Protein AF-A0A2M7F4U0-F1 (afdb_monomer_lite)

Secondary structure (DSSP, 8-state):
--HHHHHHHHHHHHTTS-HHHHHHHHHHHHHTSPPS--GGGGGGGTT-S-HHHHHHHHHHHHHHSPPP-TT--

pLDDT: mean 90.93, std 9.51, range [51.91, 98.19]

Foldseek 3Di:
DPPVVVVVVVVVVLVPDDPVVVVVVVVVVVVPPDDDDDPVVCCVCVVVQDPVNVVVVVVCCVVPNDDDDPPPD

Structure (mmCIF, N/CA/C/O backbone):
data_AF-A0A2M7F4U0-F1
#
_entry.id   AF-A0A2M7F4U0-F1
#
l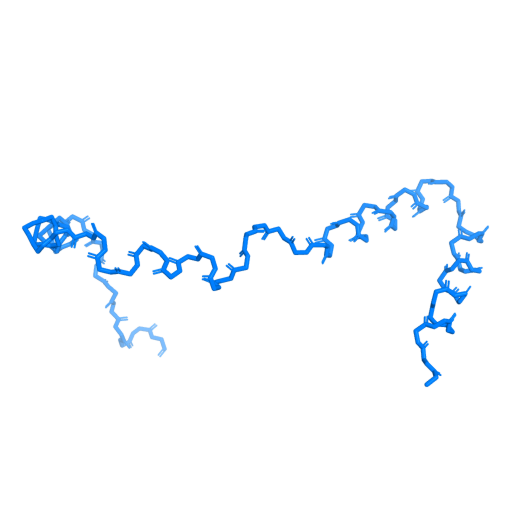oop_
_atom_site.group_PDB
_atom_site.id
_atom_site.type_symbol
_atom_site.label_atom_id
_atom_site.label_alt_id
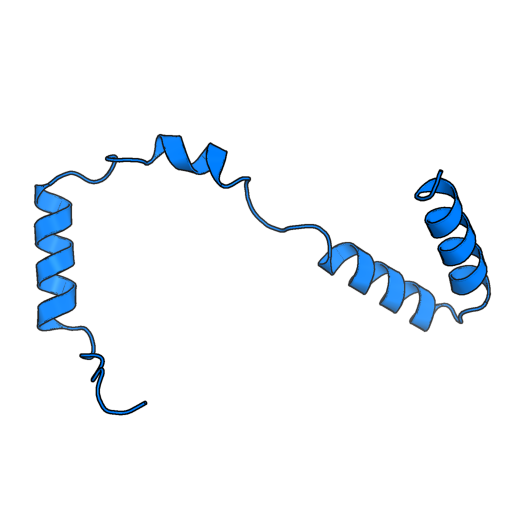_atom_site.label_comp_id
_atom_site.label_asym_id
_atom_site.label_entity_id
_atom_site.label_seq_id
_atom_site.pdbx_PDB_ins_code
_atom_site.Cartn_x
_atom_site.Cartn_y
_atom_site.Cartn_z
_atom_site.occupancy
_atom_site.B_iso_or_equiv
_atom_site.auth_seq_id
_atom_site.auth_comp_id
_atom_site.auth_asym_id
_atom_site.auth_atom_id
_atom_site.pdbx_PDB_model_num
ATOM 1 N N . MET A 1 1 ? 12.425 24.415 -10.732 1.00 51.91 1 MET A N 1
ATOM 2 C CA . MET A 1 1 ? 12.794 23.865 -12.060 1.00 51.91 1 MET A CA 1
ATOM 3 C C . MET A 1 1 ? 13.395 22.462 -11.913 1.00 51.91 1 MET A C 1
ATOM 5 O O . MET A 1 1 ? 14.594 22.304 -12.075 1.00 51.91 1 MET A O 1
ATOM 9 N N . THR A 1 2 ? 12.616 21.435 -11.555 1.00 60.91 2 THR A N 1
ATOM 10 C CA . THR A 1 2 ? 13.203 20.127 -11.165 1.00 60.91 2 THR A CA 1
ATOM 11 C C . THR A 1 2 ? 12.496 18.915 -11.783 1.00 60.91 2 THR A C 1
ATOM 13 O O . THR A 1 2 ? 13.170 18.041 -12.321 1.00 60.91 2 THR A O 1
ATOM 16 N N . ALA A 1 3 ? 11.159 18.882 -11.826 1.00 63.16 3 ALA A N 1
ATOM 17 C CA . ALA A 1 3 ? 10.400 17.712 -12.300 1.00 63.16 3 ALA A CA 1
ATOM 18 C C . ALA A 1 3 ? 10.677 17.321 -13.769 1.00 63.16 3 ALA A C 1
ATOM 20 O O . ALA A 1 3 ? 10.862 16.144 -14.082 1.00 63.16 3 ALA A O 1
ATOM 21 N N . THR A 1 4 ? 10.782 18.301 -14.674 1.00 68.31 4 THR A N 1
ATOM 22 C CA . THR A 1 4 ? 11.076 18.050 -16.098 1.00 68.31 4 THR A CA 1
ATOM 23 C C . THR A 1 4 ? 12.470 17.453 -16.309 1.00 68.31 4 THR A C 1
ATOM 25 O O . THR A 1 4 ? 12.672 16.691 -17.253 1.00 68.31 4 THR A O 1
ATOM 28 N N . SER A 1 5 ? 13.422 17.767 -15.421 1.00 85.19 5 SER A N 1
ATOM 29 C CA . SER A 1 5 ? 14.784 17.222 -15.470 1.00 85.19 5 SER A CA 1
ATOM 30 C C . SER A 1 5 ? 14.800 15.740 -15.086 1.00 85.19 5 SER A C 1
ATOM 32 O O . SER A 1 5 ? 15.350 14.917 -15.818 1.00 85.19 5 SER A O 1
ATOM 34 N N . ILE A 1 6 ? 14.097 15.376 -14.006 1.00 91.81 6 ILE A N 1
ATOM 35 C CA . ILE A 1 6 ? 14.014 13.986 -13.533 1.00 91.81 6 ILE A CA 1
ATOM 36 C C . ILE A 1 6 ? 13.343 13.080 -14.568 1.00 91.81 6 ILE A C 1
ATOM 38 O O . ILE A 1 6 ? 13.869 12.011 -14.868 1.00 91.81 6 ILE A O 1
ATOM 42 N N . LYS A 1 7 ? 12.241 13.528 -15.190 1.00 92.81 7 LYS A N 1
ATOM 43 C CA . LYS A 1 7 ? 11.567 12.755 -16.248 1.00 92.81 7 LYS A CA 1
ATOM 44 C C . LYS A 1 7 ? 12.509 12.442 -17.417 1.00 92.81 7 LYS A C 1
ATOM 46 O O . LYS A 1 7 ? 12.561 11.303 -17.868 1.00 92.81 7 LYS A O 1
ATOM 51 N N . LYS A 1 8 ? 13.248 13.444 -17.908 1.00 94.62 8 LYS A N 1
ATOM 52 C CA . LYS A 1 8 ? 14.178 13.267 -19.036 1.00 94.62 8 LYS A CA 1
ATOM 53 C C . LYS A 1 8 ? 15.336 12.336 -18.682 1.00 94.62 8 LYS A C 1
ATOM 55 O O . LYS A 1 8 ? 15.682 11.480 -19.488 1.00 94.62 8 LYS A O 1
ATOM 60 N N . ASN A 1 9 ? 15.906 12.483 -17.486 1.00 93.81 9 ASN A N 1
ATOM 61 C CA . ASN A 1 9 ? 16.988 11.613 -17.033 1.00 93.81 9 ASN A CA 1
ATOM 62 C C . ASN A 1 9 ? 16.520 10.156 -16.916 1.00 93.81 9 ASN A C 1
ATOM 64 O O . ASN A 1 9 ? 17.200 9.264 -17.409 1.00 93.81 9 ASN A O 1
ATOM 68 N N . LEU A 1 10 ? 15.328 9.929 -16.355 1.00 93.81 10 LEU A N 1
ATOM 69 C CA . LEU A 1 10 ? 14.755 8.592 -16.221 1.00 93.81 10 LEU A CA 1
ATOM 70 C C . LEU A 1 10 ? 14.553 7.913 -17.584 1.00 93.81 10 LEU A C 1
ATOM 72 O O . LEU A 1 10 ? 14.949 6.763 -17.744 1.00 93.81 10 LEU A O 1
ATOM 76 N N . ILE A 1 11 ? 14.011 8.630 -18.577 1.00 95.44 11 ILE A N 1
ATOM 77 C CA . ILE A 1 11 ? 13.846 8.106 -19.945 1.00 95.44 11 ILE A CA 1
ATOM 78 C C . ILE A 1 11 ? 15.205 7.702 -20.536 1.00 95.44 11 ILE A C 1
ATOM 80 O O . ILE A 1 11 ? 15.358 6.569 -20.981 1.00 95.44 11 ILE A O 1
ATOM 84 N N . ALA A 1 12 ? 16.212 8.578 -20.446 1.00 96.50 12 ALA A N 1
ATOM 85 C CA . ALA A 1 12 ? 17.547 8.311 -20.983 1.00 96.50 12 ALA A CA 1
ATOM 86 C C . ALA A 1 12 ? 18.260 7.117 -20.314 1.00 96.50 12 ALA A C 1
ATOM 88 O O . ALA A 1 12 ? 19.160 6.527 -20.912 1.00 96.50 12 ALA A O 1
ATOM 89 N N . GLN A 1 13 ? 17.903 6.774 -19.071 1.00 95.44 13 GLN A N 1
ATOM 90 C CA . GLN A 1 13 ? 18.414 5.571 -18.406 1.00 95.44 13 GLN A CA 1
ATOM 91 C C . GLN A 1 13 ? 17.643 4.318 -18.825 1.00 95.44 13 GLN A C 1
ATOM 93 O O . GLN A 1 13 ? 18.265 3.293 -19.084 1.00 95.44 13 GLN A O 1
ATOM 98 N N . ILE A 1 14 ? 16.313 4.398 -18.943 1.00 97.00 14 ILE A N 1
ATOM 99 C CA . ILE A 1 14 ? 15.467 3.269 -19.365 1.00 97.00 14 ILE A CA 1
ATOM 100 C C . ILE A 1 14 ? 15.814 2.822 -20.791 1.00 97.00 14 ILE A C 1
ATOM 102 O O . ILE A 1 14 ? 15.903 1.623 -21.038 1.00 97.00 14 ILE A O 1
ATOM 106 N N . GLU A 1 15 ? 16.087 3.758 -21.704 1.00 96.69 15 GLU A N 1
ATOM 107 C CA . GLU A 1 15 ? 16.469 3.460 -23.097 1.00 96.69 15 GLU A CA 1
ATOM 108 C C . GLU A 1 15 ? 17.753 2.622 -23.220 1.00 96.69 15 GLU A C 1
ATOM 110 O O . GLU A 1 15 ? 17.958 1.951 -24.229 1.00 96.69 15 GLU A O 1
ATOM 115 N N . LYS A 1 16 ? 18.615 2.630 -22.196 1.00 97.56 16 LYS A N 1
ATOM 116 C CA . LYS A 1 16 ? 19.859 1.844 -22.164 1.00 97.56 16 LYS A CA 1
ATOM 117 C C . LYS A 1 16 ? 19.668 0.434 -21.606 1.00 97.56 16 LYS A C 1
ATOM 119 O O . LYS A 1 16 ? 20.602 -0.364 -21.659 1.00 97.56 16 LYS A O 1
ATOM 124 N N . LEU A 1 17 ? 18.507 0.135 -21.024 1.00 97.69 17 LEU A N 1
ATOM 125 C CA . LEU A 1 17 ? 18.240 -1.150 -20.389 1.00 97.69 17 LEU A CA 1
ATOM 126 C C . LEU A 1 17 ? 17.733 -2.182 -21.411 1.00 97.69 17 LEU A C 1
ATOM 128 O O . LEU A 1 17 ? 16.942 -1.833 -22.288 1.00 97.69 17 LEU A O 1
ATOM 132 N N . PRO A 1 18 ? 18.107 -3.464 -21.267 1.00 98.19 18 PRO A N 1
ATOM 133 C CA . PRO A 1 18 ? 17.411 -4.579 -21.902 1.00 98.19 18 PRO A CA 1
ATOM 134 C C . PRO A 1 18 ? 15.915 -4.610 -21.554 1.00 98.19 18 PRO A C 1
ATOM 136 O O . PRO A 1 18 ? 15.494 -4.115 -20.506 1.00 98.19 18 PRO A O 1
ATOM 139 N N . TYR A 1 19 ? 15.105 -5.203 -22.432 1.00 97.06 19 TYR A N 1
ATOM 140 C CA . TYR A 1 19 ? 13.641 -5.167 -22.345 1.00 97.06 19 TYR A CA 1
ATOM 141 C C . TYR A 1 19 ? 13.073 -5.703 -21.018 1.00 97.06 19 TYR A C 1
ATOM 143 O O . TYR A 1 19 ? 12.169 -5.101 -20.440 1.00 97.06 19 TYR A O 1
ATOM 151 N N . ASP A 1 20 ? 13.626 -6.795 -20.494 1.00 98.00 20 ASP A N 1
ATOM 152 C CA . ASP A 1 20 ? 13.230 -7.383 -19.210 1.00 98.00 20 ASP A CA 1
ATOM 153 C C . ASP A 1 20 ? 13.452 -6.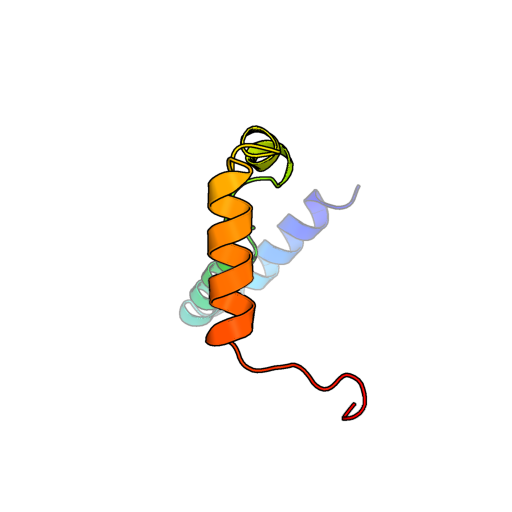414 -18.036 1.00 98.00 20 ASP A C 1
ATOM 155 O O . ASP A 1 20 ? 12.600 -6.279 -17.152 1.00 98.00 20 ASP A O 1
ATOM 159 N N . LEU A 1 21 ? 14.554 -5.662 -18.059 1.00 97.81 21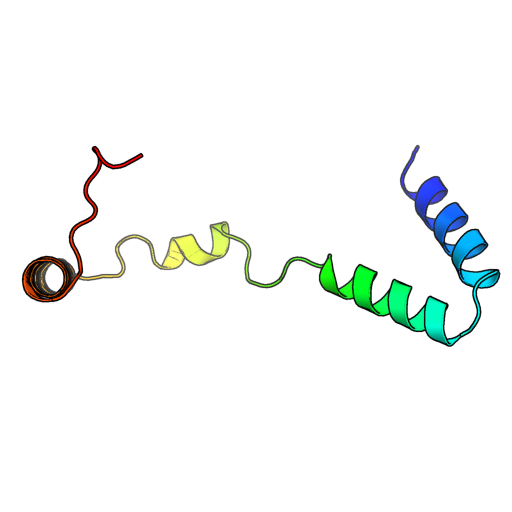 LEU A N 1
ATOM 160 C CA . LEU A 1 21 ? 14.835 -4.644 -17.051 1.00 97.81 21 LEU A CA 1
ATOM 161 C C . LEU A 1 21 ? 13.959 -3.398 -17.228 1.00 97.81 21 LEU A C 1
ATOM 163 O O . LEU A 1 21 ? 13.562 -2.798 -16.227 1.00 97.81 21 LEU A O 1
ATOM 167 N N . GLN A 1 22 ? 13.590 -3.035 -18.460 1.00 98.12 22 GLN A N 1
ATOM 168 C CA . GLN A 1 22 ? 12.602 -1.975 -18.694 1.00 98.12 22 GLN A CA 1
ATOM 169 C C . GLN A 1 22 ? 11.238 -2.335 -18.081 1.00 98.12 22 GLN A C 1
ATOM 171 O O . GLN A 1 22 ? 10.630 -1.497 -17.409 1.00 98.12 22 GLN A O 1
ATOM 176 N N . LEU A 1 23 ? 10.785 -3.584 -18.245 1.00 97.88 23 LEU A N 1
ATOM 177 C CA . LEU A 1 23 ? 9.552 -4.079 -17.618 1.00 97.88 23 LEU A CA 1
ATOM 178 C C . LEU A 1 23 ? 9.622 -3.992 -16.091 1.00 97.88 23 LEU A C 1
ATOM 180 O O . LEU A 1 23 ? 8.697 -3.483 -15.458 1.00 97.88 23 LEU A O 1
ATOM 184 N N . ARG A 1 24 ? 10.752 -4.388 -15.498 1.00 97.88 24 ARG A N 1
ATOM 185 C CA . ARG A 1 24 ? 10.949 -4.303 -14.045 1.00 97.88 24 ARG A CA 1
ATOM 186 C C . ARG A 1 24 ? 10.869 -2.866 -13.522 1.00 97.88 24 ARG A C 1
ATOM 188 O O . ARG A 1 24 ? 10.288 -2.632 -12.461 1.00 97.88 24 ARG A O 1
ATOM 195 N N . VAL A 1 25 ? 11.427 -1.899 -14.255 1.00 96.81 25 VAL A N 1
ATOM 196 C CA . VAL A 1 25 ? 11.320 -0.472 -13.902 1.00 96.81 25 VAL A CA 1
ATOM 197 C C . VAL A 1 25 ? 9.873 0.010 -14.002 1.00 96.81 25 VAL A C 1
ATOM 199 O O . VAL A 1 25 ? 9.409 0.728 -13.114 1.00 96.81 25 VAL A O 1
ATOM 202 N N . LEU A 1 26 ? 9.144 -0.401 -15.043 1.00 96.06 26 LEU A N 1
ATOM 203 C CA . LEU A 1 26 ? 7.728 -0.067 -15.199 1.00 96.06 26 LEU A CA 1
ATOM 204 C C . LEU A 1 26 ? 6.889 -0.607 -14.033 1.00 96.06 26 LEU A C 1
ATOM 206 O O . LEU A 1 26 ? 6.055 0.119 -13.489 1.00 96.06 26 LEU A O 1
ATOM 210 N N . ASP A 1 27 ? 7.118 -1.853 -13.632 1.00 97.44 27 ASP A N 1
ATOM 211 C CA . ASP A 1 27 ? 6.390 -2.472 -12.525 1.00 97.44 27 ASP A CA 1
ATOM 212 C C . ASP A 1 27 ? 6.695 -1.791 -11.189 1.00 97.44 27 ASP A C 1
ATOM 214 O O . ASP A 1 27 ? 5.778 -1.512 -10.412 1.00 97.44 27 ASP A O 1
ATOM 218 N N . PHE A 1 28 ? 7.957 -1.422 -10.954 1.00 96.06 28 PHE A N 1
ATOM 219 C CA . PHE A 1 28 ? 8.336 -0.632 -9.785 1.00 96.06 28 PHE A CA 1
ATOM 220 C C . PHE A 1 28 ? 7.651 0.741 -9.775 1.00 96.06 28 PHE A C 1
ATOM 222 O O . PHE A 1 28 ? 7.056 1.128 -8.770 1.00 96.06 28 PHE A O 1
ATOM 229 N N . ALA A 1 29 ? 7.662 1.459 -10.900 1.00 94.81 29 ALA A N 1
ATOM 230 C CA . ALA A 1 29 ? 7.007 2.761 -11.007 1.00 94.81 29 ALA A CA 1
ATOM 231 C C . ALA A 1 29 ? 5.494 2.670 -10.743 1.00 94.81 29 ALA A C 1
ATOM 233 O O . ALA A 1 29 ? 4.943 3.523 -10.048 1.00 94.81 29 ALA A O 1
ATOM 234 N N . LYS A 1 30 ? 4.827 1.616 -11.233 1.00 94.12 30 LYS A N 1
ATOM 235 C CA . LYS A 1 30 ? 3.411 1.345 -10.930 1.00 94.12 30 LYS A CA 1
ATOM 236 C C . LYS A 1 30 ? 3.181 1.074 -9.444 1.00 94.12 30 LYS A C 1
ATOM 238 O O . LYS A 1 30 ? 2.166 1.506 -8.906 1.00 94.12 30 LYS A O 1
ATOM 243 N N . ALA A 1 31 ? 4.098 0.372 -8.780 1.00 94.81 31 ALA A N 1
ATOM 244 C CA . ALA A 1 31 ? 3.987 0.064 -7.355 1.00 94.81 31 ALA A CA 1
ATOM 245 C C . ALA A 1 31 ? 4.113 1.305 -6.455 1.00 94.81 31 ALA A C 1
ATOM 247 O O . ALA A 1 31 ? 3.554 1.311 -5.361 1.00 94.81 31 ALA A O 1
ATOM 248 N N . LEU A 1 32 ? 4.800 2.355 -6.920 1.00 92.56 32 LEU A N 1
ATOM 249 C CA . LEU A 1 32 ? 4.912 3.633 -6.209 1.00 92.56 32 LEU A CA 1
ATOM 250 C C . LEU A 1 32 ? 3.635 4.479 -6.257 1.00 92.56 32 LEU A C 1
ATOM 252 O O . LEU A 1 32 ? 3.515 5.434 -5.492 1.00 92.56 32 LEU A O 1
ATOM 256 N N . ILE A 1 33 ? 2.697 4.167 -7.154 1.00 90.88 33 ILE A N 1
ATOM 257 C CA . ILE A 1 33 ? 1.417 4.871 -7.214 1.00 90.88 33 ILE A CA 1
ATOM 258 C C . ILE A 1 33 ? 0.635 4.498 -5.948 1.00 90.88 33 ILE A C 1
ATOM 260 O O . ILE A 1 33 ? 0.354 3.309 -5.755 1.00 90.88 33 ILE A O 1
ATOM 264 N N . PRO A 1 34 ? 0.282 5.473 -5.085 1.00 87.25 34 PRO A N 1
ATOM 265 C CA . PRO A 1 34 ? -0.468 5.195 -3.871 1.00 87.25 34 PRO A CA 1
ATOM 266 C C . PRO A 1 34 ? -1.731 4.403 -4.195 1.00 87.25 34 PRO A C 1
ATOM 268 O O . PRO A 1 34 ? -2.525 4.788 -5.055 1.00 87.25 34 PRO A O 1
ATOM 271 N N . LYS A 1 35 ? -1.898 3.276 -3.508 1.00 84.81 35 LYS A N 1
ATOM 272 C CA . LYS A 1 35 ? -3.103 2.455 -3.598 1.00 84.81 35 LYS A CA 1
ATOM 273 C C . LYS A 1 35 ? -4.068 2.885 -2.502 1.00 84.81 35 LYS A C 1
ATOM 275 O O . LYS A 1 35 ? -3.648 3.142 -1.378 1.00 84.81 35 LYS A O 1
ATOM 280 N N . GLY A 1 36 ? -5.356 2.909 -2.825 1.00 86.62 36 GLY A N 1
ATOM 281 C CA . GLY A 1 36 ? -6.415 3.278 -1.890 1.00 86.62 36 GLY A CA 1
ATOM 282 C C . GLY A 1 36 ? -6.994 4.663 -2.158 1.00 86.62 36 GLY A C 1
ATOM 283 O O . GLY A 1 36 ? -6.766 5.262 -3.208 1.00 86.62 36 GLY A O 1
ATOM 284 N N . VAL A 1 37 ? -7.799 5.137 -1.213 1.00 87.31 37 VAL A N 1
ATOM 285 C CA . VAL A 1 37 ? -8.479 6.432 -1.288 1.00 87.31 37 VAL A CA 1
ATOM 286 C C . VAL A 1 37 ? -7.804 7.435 -0.363 1.00 87.31 37 VAL A C 1
ATOM 288 O O . VAL A 1 37 ? -7.199 7.065 0.642 1.00 87.31 37 VAL A O 1
ATOM 291 N N . GLU A 1 38 ? -7.904 8.722 -0.689 1.00 89.75 38 GLU A N 1
ATOM 292 C CA . GLU A 1 38 ? -7.374 9.776 0.176 1.00 89.75 38 GLU A CA 1
ATOM 293 C C . GLU A 1 38 ? -8.043 9.707 1.557 1.00 89.75 38 GLU A C 1
ATOM 295 O O . GLU A 1 38 ? -9.264 9.563 1.639 1.00 89.75 38 GLU A O 1
ATOM 300 N N . GLY A 1 39 ? -7.280 9.870 2.644 1.00 88.75 39 GLY A N 1
ATOM 301 C CA . GLY A 1 39 ? -7.813 9.762 4.011 1.00 88.75 39 GLY A CA 1
ATOM 302 C C . GLY A 1 39 ? -9.016 10.678 4.276 1.00 88.75 39 GLY A C 1
ATOM 303 O O . GLY A 1 39 ? -9.983 10.261 4.902 1.00 88.75 39 GLY A O 1
ATOM 304 N N . LYS A 1 40 ? -9.035 11.882 3.683 1.00 94.06 40 LYS A N 1
ATOM 305 C CA . LYS A 1 40 ? -10.183 12.810 3.752 1.00 94.06 40 LYS A CA 1
ATOM 306 C C . LYS A 1 40 ? -11.498 12.205 3.237 1.00 94.06 40 LYS A C 1
ATOM 308 O O . LYS A 1 40 ? -12.565 12.602 3.683 1.00 94.06 40 LYS A O 1
ATOM 313 N N . SER A 1 41 ? -11.441 11.237 2.319 1.00 92.12 41 SER A N 1
ATOM 314 C CA . SER A 1 41 ? -12.632 10.545 1.805 1.00 92.12 41 SER A CA 1
ATOM 315 C C . SER A 1 41 ? -13.243 9.566 2.814 1.00 92.12 41 SER A C 1
ATOM 317 O O . SER A 1 41 ? -14.398 9.169 2.648 1.00 92.12 41 SER A O 1
ATOM 319 N N . LEU A 1 42 ? -12.487 9.191 3.852 1.00 93.50 42 LEU A N 1
ATOM 320 C CA . LEU A 1 42 ? -12.935 8.309 4.926 1.00 93.50 42 LEU A CA 1
ATOM 321 C C . LEU A 1 42 ? -13.674 9.066 6.035 1.00 93.50 42 LEU A C 1
ATOM 323 O O . LEU A 1 42 ? -14.398 8.433 6.792 1.00 93.50 42 LEU A O 1
ATOM 327 N N . LEU A 1 43 ? -13.573 10.401 6.093 1.00 94.81 43 LEU A N 1
ATOM 328 C CA . LEU A 1 43 ? -14.255 11.224 7.106 1.00 94.81 43 LEU A CA 1
ATOM 329 C C . LEU A 1 43 ? -15.778 11.050 7.099 1.00 94.81 43 LEU A C 1
ATOM 331 O O . LEU A 1 43 ? -16.422 11.189 8.126 1.00 94.81 43 LEU A O 1
ATOM 335 N N . LYS A 1 44 ? -16.365 10.659 5.963 1.00 93.94 44 LYS A N 1
ATOM 336 C CA . LYS A 1 44 ? -17.793 10.313 5.873 1.00 93.94 44 LYS A CA 1
ATOM 337 C C . LYS A 1 44 ? -18.218 9.144 6.777 1.00 93.94 44 LYS A C 1
ATOM 339 O O . LYS A 1 44 ? -19.410 8.922 6.937 1.0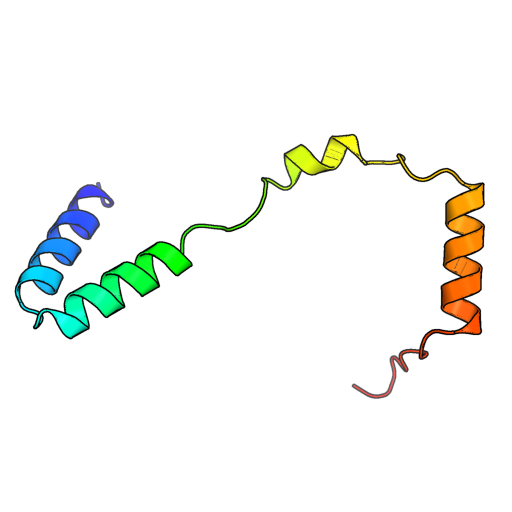0 93.94 44 LYS A O 1
ATOM 344 N N . PHE A 1 45 ? -17.263 8.369 7.291 1.00 92.94 45 PHE A N 1
ATOM 345 C CA . PHE A 1 45 ? -17.499 7.264 8.218 1.00 92.94 45 PHE A CA 1
ATOM 346 C C . PHE A 1 45 ? -17.243 7.651 9.683 1.00 92.94 45 PHE A C 1
ATOM 348 O O . PHE A 1 45 ? -17.401 6.813 10.569 1.00 92.94 45 PHE A O 1
ATOM 355 N N . GLU A 1 46 ? -16.836 8.892 9.960 1.00 93.12 46 GLU A N 1
ATOM 356 C CA . GLU A 1 46 ? -16.657 9.373 11.328 1.00 93.12 46 GLU A CA 1
ATOM 357 C C . GLU A 1 46 ? -17.986 9.289 12.090 1.00 93.12 46 GLU A C 1
ATOM 359 O O . GLU A 1 46 ? -19.016 9.772 11.624 1.00 93.12 46 GLU A O 1
ATOM 364 N N . GLY A 1 47 ? -17.975 8.611 13.240 1.00 92.75 47 GLY A N 1
ATOM 365 C CA . GLY A 1 47 ? -19.181 8.393 14.042 1.00 92.75 47 GLY A CA 1
ATOM 366 C C . GLY A 1 47 ? -20.242 7.496 13.390 1.00 92.75 47 GLY A C 1
ATOM 367 O O . GLY A 1 47 ? -21.367 7.457 13.876 1.00 92.75 47 GLY A O 1
ATOM 368 N N . ALA A 1 48 ? -19.917 6.773 12.310 1.00 96.19 48 ALA A N 1
ATOM 369 C CA . ALA A 1 48 ? -20.882 5.918 11.612 1.00 96.19 48 ALA A CA 1
ATOM 370 C C . ALA A 1 48 ? -21.236 4.625 12.369 1.00 96.19 48 ALA A C 1
ATOM 372 O O . ALA A 1 48 ? -22.221 3.976 12.027 1.00 96.19 48 ALA A O 1
ATOM 373 N N . ILE A 1 49 ? -20.438 4.235 13.369 1.00 95.75 49 ILE A N 1
ATOM 374 C CA . ILE A 1 49 ? -20.703 3.056 14.202 1.00 95.75 49 ILE A CA 1
ATOM 375 C C . ILE A 1 49 ? -21.567 3.490 15.385 1.00 95.75 49 ILE A C 1
ATOM 377 O O . ILE A 1 49 ? -21.177 4.375 16.150 1.00 95.75 49 ILE A O 1
ATOM 381 N N . HIS A 1 50 ? -22.733 2.863 15.544 1.00 96.44 50 HIS A N 1
ATOM 382 C CA . HIS A 1 50 ? -23.619 3.138 16.668 1.00 96.44 50 HIS A CA 1
ATOM 383 C C . HIS A 1 50 ? -22.972 2.739 17.998 1.00 96.44 50 HIS A C 1
ATOM 385 O O . HIS A 1 50 ? -22.176 1.805 18.073 1.00 96.44 50 HIS A O 1
ATOM 391 N N . THR A 1 51 ? -23.337 3.435 19.076 1.00 96.06 51 THR A N 1
ATOM 392 C CA . THR A 1 51 ? -22.780 3.180 20.411 1.00 96.06 51 THR A CA 1
ATOM 393 C C . THR A 1 51 ? -22.971 1.732 20.860 1.00 96.06 51 THR A C 1
ATOM 395 O O . THR A 1 51 ? -22.053 1.163 21.439 1.00 96.06 51 THR A O 1
ATOM 398 N N . ASP A 1 52 ? -24.111 1.118 20.549 1.00 97.50 52 ASP A N 1
ATOM 399 C CA . ASP A 1 52 ? -24.388 -0.273 20.921 1.00 97.50 52 ASP A CA 1
ATOM 400 C C . ASP A 1 52 ? -23.454 -1.255 20.194 1.00 97.50 52 ASP A C 1
ATOM 402 O O . ASP A 1 52 ? -22.917 -2.177 20.811 1.00 97.50 52 ASP A O 1
ATOM 406 N N . ASP A 1 53 ? -23.171 -1.004 18.912 1.00 97.56 53 ASP A N 1
ATOM 407 C CA . ASP A 1 53 ? -22.208 -1.790 18.135 1.00 97.56 53 ASP A CA 1
ATOM 408 C C . ASP A 1 53 ? -20.784 -1.616 18.683 1.00 97.56 53 ASP A C 1
ATOM 410 O O . ASP A 1 53 ? -20.033 -2.587 18.779 1.00 97.56 53 ASP A O 1
ATOM 414 N N . LEU A 1 54 ? -20.418 -0.403 19.121 1.00 96.12 54 LEU A N 1
ATOM 415 C CA . LEU A 1 54 ? -19.128 -0.154 19.776 1.00 96.12 54 LEU A CA 1
ATOM 416 C C . LEU A 1 54 ? -18.981 -0.963 21.073 1.00 96.12 54 LEU A C 1
ATOM 418 O O . LEU A 1 54 ? -17.908 -1.511 21.324 1.00 96.12 54 LEU A O 1
ATOM 422 N N . GLN A 1 55 ? -20.043 -1.076 21.877 1.00 97.31 55 GLN A N 1
ATOM 423 C CA . GLN A 1 55 ? -20.023 -1.893 23.098 1.00 97.31 55 GLN A CA 1
ATOM 424 C C . GLN A 1 55 ? -19.870 -3.384 22.781 1.00 97.31 55 GLN A C 1
ATOM 426 O O . GLN A 1 55 ? -19.105 -4.087 23.445 1.00 97.31 55 GLN A O 1
ATOM 431 N N . LEU A 1 56 ? -20.553 -3.865 21.739 1.00 97.38 56 LEU A N 1
ATOM 432 C CA . LEU A 1 56 ? -20.422 -5.249 21.287 1.00 97.38 56 LEU A CA 1
ATOM 433 C C . LEU A 1 56 ? -18.992 -5.555 20.819 1.00 97.38 56 LEU A C 1
ATOM 435 O O . LEU A 1 56 ? -18.427 -6.583 21.196 1.00 97.38 56 LEU A O 1
ATOM 439 N N . MET A 1 57 ? -18.396 -4.654 20.032 1.00 96.00 57 MET A N 1
ATOM 440 C CA . MET A 1 57 ? -17.011 -4.780 19.569 1.00 96.00 57 MET A CA 1
ATOM 441 C C . MET A 1 57 ? -16.023 -4.783 20.738 1.00 96.00 57 MET A C 1
ATOM 443 O O . MET A 1 57 ? -15.128 -5.626 20.764 1.00 96.00 57 MET A O 1
ATOM 447 N N . LEU A 1 58 ? -16.204 -3.885 21.713 1.00 95.62 58 LEU A N 1
ATOM 448 C CA . LEU A 1 58 ? -15.356 -3.814 22.905 1.00 95.62 58 LEU A CA 1
ATOM 449 C C . LEU A 1 58 ? -15.364 -5.144 23.664 1.00 95.62 58 LEU A C 1
ATOM 451 O O . LEU A 1 58 ? -14.305 -5.714 23.918 1.00 95.62 58 LEU A O 1
ATOM 455 N N . LYS A 1 59 ? -16.557 -5.680 23.935 1.00 96.44 59 LYS A N 1
ATOM 456 C CA . LYS A 1 59 ? -16.715 -6.972 24.607 1.00 96.44 59 LYS A CA 1
ATOM 457 C C . LYS A 1 59 ? -16.037 -8.106 23.833 1.00 96.44 59 LYS A C 1
ATOM 459 O O . LYS A 1 59 ? -15.330 -8.918 24.422 1.00 96.44 59 LYS A O 1
ATOM 464 N N . ALA A 1 60 ? -16.207 -8.145 22.510 1.00 95.62 60 ALA A N 1
ATOM 465 C CA . ALA A 1 60 ? -15.586 -9.170 21.675 1.00 95.62 60 ALA A CA 1
ATOM 466 C C . ALA A 1 60 ? -14.048 -9.119 21.724 1.00 95.62 60 ALA A C 1
ATOM 468 O O . ALA A 1 60 ? -13.418 -10.177 21.755 1.00 95.62 60 ALA A O 1
ATOM 469 N N . ILE A 1 61 ? -13.460 -7.916 21.763 1.00 94.44 61 ILE A N 1
ATOM 470 C CA . ILE A 1 61 ? -12.011 -7.716 21.907 1.00 94.44 61 ILE A CA 1
ATOM 471 C C . ILE A 1 61 ? -11.539 -8.207 23.279 1.00 94.44 61 ILE A C 1
ATOM 473 O O . ILE A 1 61 ? -10.575 -8.963 23.356 1.00 94.44 61 ILE A O 1
ATOM 477 N N . GLU A 1 62 ? -12.224 -7.823 24.356 1.00 93.88 62 GLU A N 1
ATOM 478 C CA . GLU A 1 62 ? -11.843 -8.200 25.724 1.00 93.88 62 GLU A CA 1
ATOM 479 C C . GLU A 1 62 ? -11.923 -9.710 25.979 1.00 93.88 62 GLU A C 1
ATOM 481 O O . GLU A 1 62 ? -11.083 -10.258 26.697 1.00 93.88 62 GLU A O 1
ATOM 486 N N . GLU A 1 63 ? -12.927 -10.374 25.404 1.00 94.62 63 GLU A N 1
ATOM 487 C CA . GLU A 1 63 ? -13.171 -11.804 25.609 1.00 94.62 63 GLU A CA 1
ATOM 488 C C . GLU A 1 63 ? -12.302 -12.699 24.716 1.00 94.62 63 GLU A C 1
ATOM 490 O O . GLU A 1 63 ? -11.969 -13.810 25.130 1.00 94.62 63 GLU A O 1
ATOM 495 N N . ASN A 1 64 ? -11.942 -12.250 23.504 1.00 93.31 64 ASN A N 1
ATOM 496 C CA . ASN A 1 64 ? -11.390 -13.141 22.474 1.00 93.31 64 ASN A CA 1
ATOM 497 C C . ASN A 1 64 ? -10.046 -12.701 21.877 1.00 93.31 64 ASN A C 1
ATOM 499 O O . ASN A 1 64 ? -9.409 -13.515 21.207 1.00 93.31 64 ASN A O 1
ATOM 503 N N . CYS A 1 65 ? -9.609 -11.451 22.061 1.00 92.25 65 CYS A N 1
ATOM 504 C CA . CYS A 1 65 ? -8.321 -11.001 21.531 1.00 92.25 65 CYS A CA 1
ATOM 505 C C . CYS A 1 65 ? -7.181 -11.197 22.535 1.00 92.25 65 CYS A C 1
ATOM 507 O O . CYS A 1 65 ? -7.348 -11.120 23.753 1.00 92.25 65 CYS A O 1
ATOM 509 N N . GLU A 1 66 ? -5.987 -11.421 21.993 1.00 88.62 66 GLU A N 1
ATOM 510 C CA . GLU A 1 66 ? -4.746 -11.471 22.759 1.00 88.62 66 GLU A CA 1
ATOM 511 C C . GLU A 1 66 ? -4.480 -10.114 23.426 1.00 88.62 66 GLU A C 1
ATOM 513 O O . GLU A 1 66 ? -4.679 -9.052 22.829 1.00 88.62 66 GLU A O 1
ATOM 518 N N . LYS A 1 67 ? -4.017 -10.142 24.680 1.00 82.75 67 LYS A N 1
ATOM 519 C CA . LYS A 1 67 ? -3.621 -8.929 25.399 1.00 82.75 67 LYS A CA 1
ATOM 520 C C . LYS A 1 67 ? -2.180 -8.592 25.049 1.00 82.75 67 LYS A C 1
ATOM 522 O O . LYS A 1 67 ? -1.294 -9.423 25.218 1.00 82.75 67 LYS A O 1
ATOM 527 N N . VAL A 1 68 ? -1.956 -7.365 24.593 1.00 80.56 6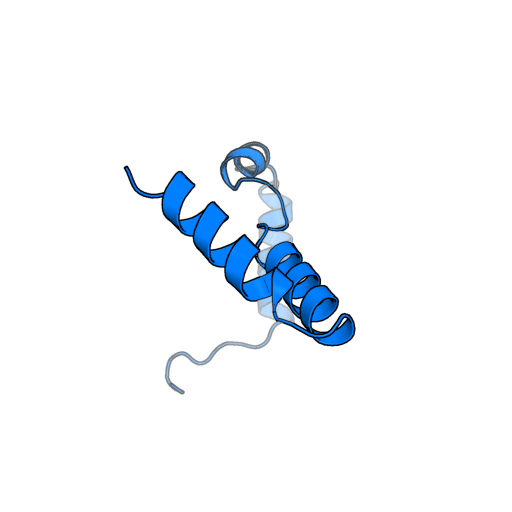8 VAL A N 1
ATOM 528 C CA . VAL A 1 68 ? -0.604 -6.844 24.381 1.00 80.56 68 VAL A CA 1
ATOM 529 C C . VAL A 1 68 ? -0.005 -6.503 25.743 1.00 80.56 68 VAL A C 1
ATOM 531 O O . VAL A 1 68 ? -0.530 -5.637 26.444 1.00 80.56 68 VAL A O 1
ATOM 534 N N . ASP A 1 69 ? 1.080 -7.178 26.118 1.00 82.38 69 ASP A N 1
ATOM 535 C CA . ASP A 1 69 ? 1.899 -6.773 27.259 1.00 82.38 69 ASP A CA 1
ATOM 536 C C . ASP A 1 69 ? 2.802 -5.607 26.840 1.00 82.38 69 ASP A C 1
ATOM 538 O O . ASP A 1 69 ? 3.673 -5.739 25.979 1.00 82.38 69 ASP A O 1
ATOM 542 N N . THR A 1 70 ? 2.571 -4.437 27.432 1.00 81.31 70 THR A N 1
ATOM 543 C CA . THR A 1 70 ? 3.341 -3.220 27.148 1.00 81.31 70 THR A CA 1
ATOM 544 C C . THR A 1 70 ? 4.740 -3.222 27.776 1.00 81.31 70 THR A C 1
ATOM 546 O O . THR A 1 70 ? 5.493 -2.283 27.532 1.00 81.31 70 THR A O 1
ATOM 549 N N . GLY A 1 71 ? 5.077 -4.213 28.610 1.00 80.38 71 GLY A N 1
ATOM 550 C CA . GLY A 1 71 ? 6.370 -4.341 29.293 1.00 80.38 71 GLY A CA 1
ATOM 551 C C . GLY A 1 71 ? 7.389 -5.260 28.607 1.00 80.38 71 GLY A C 1
ATOM 552 O O . GLY A 1 71 ? 8.525 -5.331 29.063 1.00 80.38 71 GLY A O 1
ATOM 553 N N . GLU A 1 72 ? 7.007 -5.945 27.528 1.00 70.88 72 GLU A N 1
ATOM 554 C CA . GLU A 1 72 ? 7.832 -6.943 26.817 1.00 70.88 72 GLU A CA 1
ATOM 555 C C . GLU A 1 72 ? 8.642 -6.352 25.633 1.00 70.88 72 GLU A C 1
ATOM 557 O O . GLU A 1 72 ? 9.098 -7.096 24.764 1.00 70.88 72 GLU A O 1
ATOM 562 N N . TRP A 1 73 ? 8.806 -5.021 25.559 1.00 65.75 73 TRP A N 1
ATOM 563 C CA . TRP A 1 73 ? 9.507 -4.309 24.470 1.00 65.75 73 TRP A CA 1
ATOM 564 C C . TRP A 1 73 ? 10.707 -3.499 24.966 1.00 65.75 73 TRP A C 1
ATOM 566 O O . TRP A 1 73 ? 10.558 -2.762 25.967 1.00 65.75 73 TRP A O 1
#

Radius of gyration: 23.82 Å; chains: 1; bounding box: 44×37×52 Å

Sequence (73 aa):
MTATSIKKNLIAQIEKLPYDLQLRVLDFAKALIPKGVEGKSLLKFEGAIHTDDLQLMLKAIEENCEKVDTGEW